Protein AF-A0AA41PUV8-F1 (afdb_monomer_lite)

pLDDT: mean 73.92, std 17.53, range [36.81, 91.38]

Organism: NCBI:txid2908204

Foldseek 3Di:
DDDDDPPVPVVQPPPPPPPVVVVVVLVVLQVVLQVQLCVVFVWRWHWDQDPNAIEIETEPTDDPVVSVVSSVVSLVPPSRVPVVVRVVVVRYHYDYDYDD

Radius of gyration: 15.93 Å; chains: 1; bounding box: 34×25×46 Å

Sequence (100 aa):
MSVGVDRLATHLEHAADGLGVFVVSRSVQAHRLAAQLSGVAGVEVTLRFRNKRWVLEWTDGPETPQMKQYIAAALNDDAFPDMRAHYEARLLITGHYVTG

Secondary structure (DSSP, 8-state):
----SSTTTGGGSSS-SSHHHHHHHHHHHHHHHHHHHHHHHTS-EEEEEETTEEEEEESSSS-HHHHHHHHHHHHTSTT-HHHHHHHHTT-EEEEE----

Structure (mmCIF, N/CA/C/O backbone):
data_AF-A0AA41PUV8-F1
#
_entry.id   AF-A0AA41PUV8-F1
#
loop_
_atom_site.group_PDB
_atom_site.id
_atom_site.type_symbol
_atom_site.label_atom_id
_atom_site.label_alt_id
_atom_site.label_comp_id
_atom_site.label_asym_id
_atom_site.label_entity_id
_atom_site.label_seq_id
_atom_site.pdbx_PDB_ins_code
_atom_site.Cartn_x
_atom_site.Cartn_y
_atom_site.Cartn_z
_atom_site.occupancy
_atom_site.B_iso_or_equiv
_atom_site.auth_seq_id
_atom_site.auth_comp_id
_atom_site.auth_asym_id
_atom_site.auth_atom_id
_atom_site.pdbx_PDB_model_num
ATOM 1 N N . MET A 1 1 ? -21.385 -4.201 -31.840 1.00 36.81 1 MET A N 1
ATOM 2 C CA . MET A 1 1 ? -20.088 -4.909 -31.883 1.00 36.81 1 MET A CA 1
ATOM 3 C C . MET A 1 1 ? -18.980 -3.875 -31.812 1.00 36.81 1 MET A C 1
ATOM 5 O O . MET A 1 1 ? -19.115 -2.811 -32.397 1.00 36.81 1 MET A O 1
ATOM 9 N N . SER A 1 2 ? -17.993 -4.158 -30.973 1.00 42.00 2 SER A N 1
ATOM 10 C CA . SER A 1 2 ? -17.129 -3.224 -30.252 1.00 42.00 2 SER A CA 1
ATOM 11 C C . SER A 1 2 ? -16.232 -2.339 -31.122 1.00 42.00 2 SER A C 1
ATOM 13 O O . SER A 1 2 ? -15.372 -2.835 -31.840 1.00 42.00 2 SER A O 1
ATOM 15 N N . VAL A 1 3 ? -16.369 -1.022 -30.964 1.00 45.84 3 VAL A N 1
ATOM 16 C CA . VAL A 1 3 ? -15.381 -0.016 -31.377 1.00 45.84 3 VAL A CA 1
ATOM 17 C C . VAL A 1 3 ? -14.885 0.617 -30.081 1.00 45.84 3 VAL A C 1
ATOM 19 O O . VAL A 1 3 ? -15.594 1.429 -29.495 1.00 45.84 3 VAL A O 1
ATOM 22 N N . GLY A 1 4 ? -13.738 0.185 -29.549 1.00 40.03 4 GLY A N 1
ATOM 23 C CA . GLY A 1 4 ? -13.294 0.735 -28.260 1.00 40.03 4 GLY A CA 1
ATOM 24 C C . GLY A 1 4 ? -12.078 0.126 -27.568 1.00 40.03 4 GLY A C 1
ATOM 25 O O . GLY A 1 4 ? -11.893 0.409 -26.393 1.00 40.03 4 GLY A O 1
ATOM 26 N N . VAL A 1 5 ? -11.257 -0.696 -28.233 1.00 46.12 5 VAL A N 1
ATOM 27 C CA . VAL A 1 5 ? -10.058 -1.301 -27.601 1.00 46.12 5 VAL A CA 1
ATOM 28 C C . VAL A 1 5 ? -8.771 -1.062 -28.408 1.00 46.12 5 VAL A C 1
ATOM 30 O O . VAL A 1 5 ? -7.703 -1.483 -28.000 1.00 46.12 5 VAL A O 1
ATOM 33 N N . ASP A 1 6 ? -8.820 -0.328 -29.523 1.00 44.88 6 ASP A N 1
ATOM 34 C CA . ASP A 1 6 ? -7.653 -0.233 -30.420 1.00 44.88 6 ASP A CA 1
ATOM 35 C C . ASP A 1 6 ? -6.815 1.049 -30.240 1.00 44.88 6 ASP A C 1
ATOM 37 O O . ASP A 1 6 ? -5.618 1.067 -30.494 1.00 44.88 6 ASP A O 1
ATOM 41 N N . ARG A 1 7 ? -7.393 2.138 -29.711 1.00 45.19 7 ARG A N 1
ATOM 42 C CA . ARG A 1 7 ? -6.692 3.440 -29.630 1.00 45.19 7 ARG A CA 1
ATOM 43 C C . ARG A 1 7 ? -5.912 3.716 -28.347 1.00 45.19 7 ARG A C 1
ATOM 45 O O . ARG A 1 7 ? -5.222 4.729 -28.278 1.00 45.19 7 ARG A O 1
ATOM 52 N N . LEU A 1 8 ? -5.989 2.836 -27.351 1.00 44.88 8 LEU A N 1
ATOM 53 C CA . LEU A 1 8 ? -5.212 2.975 -26.111 1.00 44.88 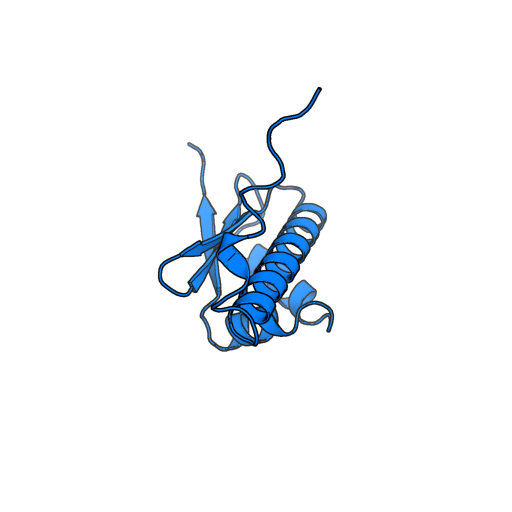8 LEU A CA 1
ATOM 54 C C . LEU A 1 8 ? -3.865 2.237 -26.167 1.00 44.88 8 LEU A C 1
ATOM 56 O O . LEU A 1 8 ? -2.974 2.557 -25.386 1.00 44.88 8 LEU A O 1
ATOM 60 N N . ALA A 1 9 ? -3.693 1.306 -27.111 1.00 42.12 9 ALA A N 1
ATOM 61 C CA . ALA A 1 9 ? -2.451 0.555 -27.286 1.00 42.12 9 ALA A CA 1
ATOM 62 C C . ALA A 1 9 ? -1.394 1.340 -28.088 1.00 42.12 9 ALA A C 1
ATOM 64 O O . ALA A 1 9 ? -0.221 1.341 -27.730 1.00 42.12 9 ALA A O 1
ATOM 65 N N . THR A 1 10 ? -1.799 2.093 -29.115 1.00 39.00 10 THR A N 1
ATOM 66 C CA . THR A 1 10 ? -0.852 2.703 -30.070 1.00 39.00 10 THR A CA 1
ATOM 67 C C . THR A 1 10 ? -0.082 3.917 -29.529 1.00 39.00 10 THR A C 1
ATOM 69 O O . THR A 1 10 ? 0.960 4.272 -30.070 1.00 39.00 10 THR A O 1
ATOM 72 N N . HIS A 1 11 ? -0.530 4.571 -28.450 1.00 42.69 11 HIS A N 1
ATOM 73 C CA . HIS A 1 11 ? 0.197 5.730 -27.896 1.00 42.69 11 HIS A CA 1
ATOM 74 C C . HIS A 1 11 ? 1.318 5.346 -26.913 1.00 42.69 11 HIS A C 1
ATOM 76 O O . HIS A 1 11 ? 2.056 6.213 -26.446 1.00 42.69 11 HIS A O 1
ATOM 82 N N . LEU A 1 12 ? 1.456 4.054 -26.603 1.00 45.28 12 LEU A N 1
ATOM 83 C CA . LEU A 1 12 ? 2.474 3.523 -25.699 1.00 45.28 12 LEU A CA 1
ATOM 84 C C . LEU A 1 12 ? 3.690 2.942 -26.432 1.00 45.28 12 LEU A C 1
ATOM 86 O O . LEU A 1 12 ? 4.621 2.521 -25.767 1.00 45.28 12 LEU A O 1
ATOM 90 N N . GLU A 1 13 ? 3.743 2.948 -27.766 1.00 39.84 13 GLU A N 1
ATOM 91 C CA . GLU A 1 13 ? 4.794 2.229 -28.509 1.00 39.84 13 GLU A CA 1
ATOM 92 C C . GLU A 1 13 ? 6.070 3.036 -28.812 1.00 39.84 13 GLU A C 1
ATOM 94 O O . GLU A 1 13 ? 6.999 2.492 -29.394 1.00 39.84 13 GLU A O 1
ATOM 99 N N . HIS A 1 14 ? 6.180 4.311 -28.415 1.00 39.69 14 HIS A N 1
ATOM 100 C CA . HIS A 1 14 ? 7.361 5.137 -28.756 1.00 39.69 14 HIS A CA 1
ATOM 101 C C . HIS A 1 14 ? 8.142 5.731 -27.568 1.00 39.69 14 HIS A C 1
ATOM 103 O O . HIS A 1 14 ? 9.107 6.463 -27.772 1.00 39.69 14 HIS A O 1
ATOM 109 N N . ALA A 1 15 ? 7.793 5.377 -26.326 1.00 43.25 15 ALA A N 1
ATOM 110 C CA . ALA A 1 15 ? 8.550 5.756 -25.117 1.00 43.25 15 ALA A CA 1
ATOM 111 C C . ALA A 1 15 ? 8.948 4.543 -24.241 1.00 43.25 15 ALA A C 1
ATOM 113 O O . ALA A 1 15 ? 9.348 4.699 -23.084 1.00 43.25 15 ALA A O 1
ATOM 114 N N . ALA A 1 16 ? 8.777 3.325 -24.764 1.00 44.88 16 ALA A N 1
ATOM 115 C CA . ALA A 1 16 ? 8.443 2.150 -23.960 1.00 44.88 16 ALA A CA 1
ATOM 116 C C . ALA A 1 16 ? 9.478 1.021 -23.894 1.00 44.88 16 ALA A C 1
ATOM 118 O O . ALA A 1 16 ? 9.124 -0.052 -23.424 1.00 44.88 16 ALA A O 1
ATOM 119 N N . ASP A 1 17 ? 10.744 1.236 -24.249 1.00 47.97 17 ASP A N 1
ATOM 120 C CA . ASP A 1 17 ? 11.714 0.129 -24.143 1.00 47.97 17 ASP A CA 1
ATOM 121 C C . ASP A 1 17 ? 12.251 -0.090 -22.709 1.00 47.97 17 ASP A C 1
ATOM 123 O O . ASP A 1 17 ? 12.759 -1.147 -22.364 1.00 47.97 17 ASP A O 1
ATOM 127 N N . GLY A 1 18 ? 12.050 0.878 -21.807 1.00 44.25 18 GLY A N 1
ATOM 128 C CA . GLY A 1 18 ? 12.368 0.708 -20.384 1.00 44.25 18 GLY A CA 1
ATOM 129 C C . GLY A 1 18 ? 11.294 1.289 -19.479 1.00 44.25 18 GLY A C 1
ATOM 130 O O . GLY A 1 18 ? 10.642 0.577 -18.718 1.00 44.25 18 GLY A O 1
ATOM 131 N N . LEU A 1 19 ? 11.054 2.597 -19.580 1.00 49.84 19 LEU A N 1
ATOM 132 C CA . LEU A 1 19 ? 10.146 3.321 -18.682 1.00 49.84 19 LEU A CA 1
ATOM 133 C C . LEU A 1 19 ? 8.713 2.760 -18.668 1.00 49.84 19 LEU A C 1
ATOM 135 O O . LEU A 1 19 ? 8.122 2.679 -17.592 1.00 49.84 19 LEU A O 1
ATOM 139 N N . GLY A 1 20 ? 8.177 2.324 -19.813 1.00 47.91 20 GLY A N 1
ATOM 140 C CA . GLY A 1 20 ? 6.844 1.713 -19.908 1.00 47.91 20 GLY A CA 1
ATOM 141 C C . GLY A 1 20 ? 6.735 0.389 -19.144 1.00 47.91 20 GLY A C 1
ATOM 142 O O . GLY A 1 20 ? 5.855 0.238 -18.298 1.00 47.91 20 GLY A O 1
ATOM 143 N N . VAL A 1 21 ? 7.678 -0.533 -19.359 1.00 54.78 21 VAL A N 1
ATOM 144 C CA . VAL A 1 21 ? 7.713 -1.844 -18.684 1.00 54.78 21 VAL A CA 1
ATOM 145 C C . VAL A 1 21 ? 7.909 -1.685 -17.174 1.00 54.78 21 VAL A C 1
ATOM 147 O O . VAL A 1 21 ? 7.196 -2.315 -16.391 1.00 54.78 21 VAL A O 1
ATOM 150 N N . PHE A 1 22 ? 8.797 -0.783 -16.740 1.00 54.12 22 PHE A N 1
ATOM 151 C CA . PHE A 1 22 ? 9.004 -0.516 -15.313 1.00 54.12 22 PHE A CA 1
ATOM 152 C C . PHE A 1 22 ? 7.771 0.116 -14.657 1.00 54.12 22 PHE A C 1
ATOM 154 O O . PHE A 1 22 ? 7.444 -0.216 -13.521 1.00 54.12 22 PHE A O 1
ATOM 161 N N . VAL A 1 23 ? 7.067 1.044 -15.317 1.00 60.12 23 VAL A N 1
ATOM 162 C CA . VAL A 1 23 ? 5.824 1.625 -14.768 1.00 60.12 23 VAL A CA 1
ATOM 163 C C . VAL A 1 23 ? 4.712 0.573 -14.682 1.00 60.12 23 VAL A C 1
ATOM 165 O O . VAL A 1 23 ? 4.047 0.494 -13.651 1.00 60.12 23 VAL A O 1
ATOM 168 N N . VAL A 1 24 ? 4.540 -0.271 -15.704 1.00 64.00 24 VAL A N 1
ATOM 169 C CA . VAL A 1 24 ? 3.508 -1.322 -15.709 1.00 64.00 24 VAL A CA 1
ATOM 170 C C . VAL A 1 24 ? 3.805 -2.397 -14.660 1.00 64.00 24 VAL A C 1
ATOM 172 O O . VAL A 1 24 ? 2.919 -2.725 -13.874 1.00 64.00 24 VAL A O 1
ATOM 175 N N . SER A 1 25 ? 5.049 -2.883 -14.567 1.00 68.56 25 SER A N 1
ATOM 176 C CA . SER A 1 25 ? 5.462 -3.861 -13.546 1.00 68.56 25 SER A CA 1
ATOM 177 C C . SER A 1 25 ? 5.217 -3.343 -12.124 1.00 68.56 25 SER A C 1
ATOM 179 O O . SER A 1 25 ? 4.615 -4.038 -11.301 1.00 68.56 25 SER A O 1
ATOM 181 N N . ARG A 1 26 ? 5.586 -2.083 -11.850 1.00 71.12 26 ARG A N 1
ATOM 182 C CA . ARG A 1 26 ? 5.360 -1.443 -10.544 1.00 71.12 26 ARG A CA 1
ATOM 183 C C . ARG A 1 26 ? 3.878 -1.323 -10.204 1.00 71.12 26 ARG A C 1
ATOM 185 O O . ARG A 1 26 ? 3.496 -1.635 -9.082 1.00 71.12 26 ARG A O 1
ATOM 192 N N . SER A 1 27 ? 3.039 -0.930 -11.161 1.00 78.75 27 SER A N 1
ATOM 193 C CA . SER A 1 27 ? 1.585 -0.863 -10.970 1.00 78.75 27 SER A CA 1
ATOM 194 C C . SER A 1 27 ? 0.951 -2.241 -10.745 1.00 78.75 27 SER A C 1
ATOM 196 O O . SER A 1 27 ? 0.032 -2.365 -9.937 1.00 78.75 27 SER A O 1
ATOM 198 N N . VAL A 1 28 ? 1.456 -3.292 -11.400 1.00 85.06 28 VAL A N 1
ATOM 199 C CA . VAL A 1 28 ? 0.986 -4.673 -11.188 1.00 85.06 28 VAL A CA 1
ATOM 200 C C . VAL A 1 28 ? 1.373 -5.183 -9.799 1.00 85.06 28 VAL A C 1
ATOM 202 O O . VAL A 1 28 ? 0.518 -5.724 -9.097 1.00 85.06 28 VAL A O 1
ATOM 205 N N . GLN A 1 29 ? 2.624 -4.987 -9.368 1.00 86.94 29 GLN A N 1
ATOM 206 C CA . GLN A 1 29 ? 3.057 -5.350 -8.013 1.00 86.94 29 GLN A CA 1
ATOM 207 C C . GLN A 1 29 ? 2.272 -4.574 -6.951 1.00 86.94 29 GLN A C 1
ATOM 209 O O . GLN A 1 29 ? 1.811 -5.169 -5.982 1.00 86.94 29 GLN A O 1
ATOM 214 N N . ALA A 1 30 ? 2.048 -3.276 -7.170 1.00 86.94 30 ALA A N 1
ATOM 215 C CA . ALA A 1 30 ? 1.238 -2.431 -6.302 1.00 86.94 30 ALA A CA 1
ATOM 216 C C . ALA A 1 30 ? -0.197 -2.955 -6.139 1.00 86.94 30 ALA A C 1
ATOM 218 O O . ALA A 1 30 ? -0.706 -3.034 -5.022 1.00 86.94 30 ALA A O 1
ATOM 219 N N . HIS A 1 31 ? -0.836 -3.351 -7.242 1.00 88.00 31 HIS A N 1
ATOM 220 C CA . HIS A 1 31 ? -2.187 -3.905 -7.215 1.00 88.00 31 HIS A CA 1
ATOM 221 C C . HIS A 1 31 ? -2.247 -5.254 -6.483 1.00 88.00 31 HIS A C 1
ATOM 223 O O . HIS A 1 31 ? -3.144 -5.480 -5.674 1.00 88.00 31 HIS A O 1
ATOM 229 N N . ARG A 1 32 ? -1.267 -6.136 -6.712 1.00 90.38 32 ARG A N 1
ATOM 230 C CA . ARG A 1 32 ? -1.178 -7.431 -6.019 1.00 90.38 32 ARG A CA 1
ATOM 231 C C . ARG A 1 32 ? -0.923 -7.270 -4.521 1.00 90.38 32 ARG A C 1
ATOM 233 O O . ARG A 1 32 ? -1.581 -7.935 -3.728 1.00 90.38 32 ARG A O 1
ATOM 240 N N . LEU A 1 33 ? -0.027 -6.359 -4.139 1.00 89.38 33 LEU A N 1
ATOM 241 C CA . LEU A 1 33 ? 0.237 -6.034 -2.739 1.00 89.38 33 LEU A CA 1
ATOM 242 C C . LEU A 1 33 ? -1.027 -5.495 -2.055 1.00 89.38 33 LEU A C 1
ATOM 244 O O . LEU A 1 33 ? -1.363 -5.931 -0.959 1.00 89.38 33 LEU A O 1
ATOM 248 N N . ALA A 1 34 ? -1.760 -4.593 -2.714 1.00 90.25 34 ALA A N 1
ATOM 249 C CA . ALA A 1 34 ? -3.029 -4.073 -2.209 1.00 90.25 34 ALA A CA 1
ATOM 250 C C . ALA A 1 34 ? -4.072 -5.185 -2.003 1.00 90.25 34 ALA A C 1
ATOM 252 O O . ALA A 1 34 ? -4.712 -5.241 -0.955 1.00 90.25 34 ALA A O 1
ATOM 2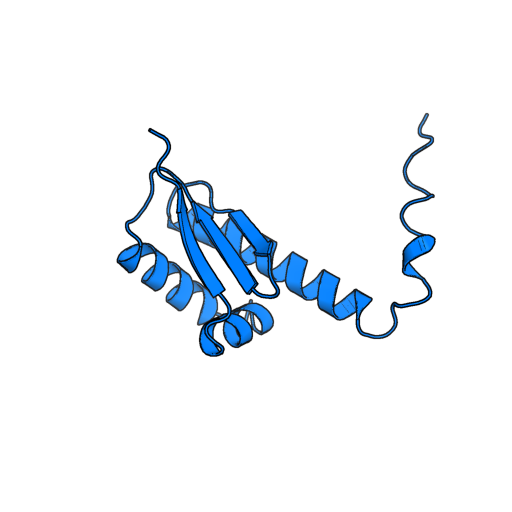53 N N . ALA A 1 35 ? -4.202 -6.110 -2.959 1.00 90.12 35 ALA A N 1
ATOM 254 C CA . ALA A 1 35 ? -5.111 -7.249 -2.849 1.00 90.12 35 ALA A CA 1
ATOM 255 C C . ALA A 1 35 ? -4.727 -8.192 -1.695 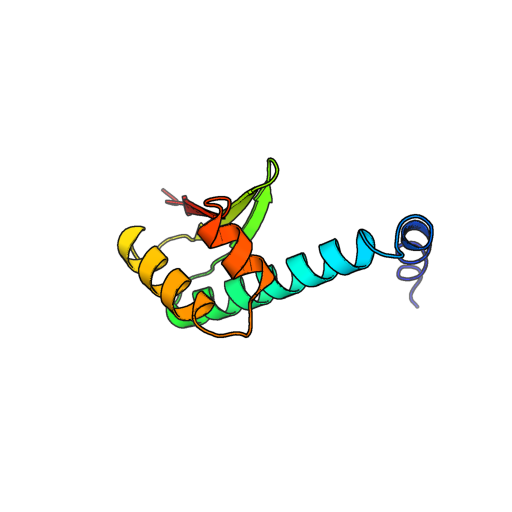1.00 90.12 35 ALA A C 1
ATOM 257 O O . ALA A 1 35 ? -5.589 -8.602 -0.919 1.00 90.12 35 ALA A O 1
ATOM 258 N N . GLN A 1 36 ? -3.434 -8.490 -1.535 1.00 91.38 36 GLN A N 1
ATOM 259 C CA . GLN A 1 36 ? -2.943 -9.314 -0.429 1.00 91.38 36 GLN A CA 1
ATOM 260 C C . GLN A 1 36 ? -3.205 -8.653 0.926 1.00 91.38 36 GLN A C 1
ATOM 262 O O . GLN A 1 36 ? -3.711 -9.302 1.840 1.00 91.38 36 GLN A O 1
ATOM 267 N N . LEU A 1 37 ? -2.902 -7.359 1.054 1.00 90.69 37 LEU A N 1
ATOM 268 C CA . LEU A 1 37 ? -3.150 -6.613 2.285 1.00 90.69 37 LEU A CA 1
ATOM 269 C C . LEU A 1 37 ? -4.640 -6.506 2.589 1.00 90.69 37 LEU A C 1
ATOM 271 O O . LEU A 1 37 ? -5.014 -6.632 3.750 1.00 90.69 37 LEU A O 1
ATOM 275 N N . SER A 1 38 ? -5.483 -6.361 1.566 1.00 90.19 38 SER A N 1
ATOM 276 C CA . SER A 1 38 ? -6.934 -6.378 1.748 1.00 90.19 38 SER A CA 1
ATOM 277 C C . SER A 1 38 ? -7.415 -7.713 2.318 1.00 90.19 38 SER A C 1
ATOM 279 O O . SER A 1 38 ? -8.203 -7.745 3.259 1.00 90.19 38 SER A O 1
ATOM 281 N N . GLY A 1 39 ? -6.884 -8.826 1.799 1.00 89.31 39 GLY A N 1
ATOM 282 C CA . GLY A 1 39 ? -7.204 -10.166 2.290 1.00 89.31 39 GLY A CA 1
ATOM 283 C C . GLY A 1 39 ? -6.750 -10.414 3.731 1.00 89.31 39 GLY A C 1
ATOM 284 O O . GLY A 1 39 ? -7.499 -10.993 4.512 1.00 89.31 39 GLY A O 1
ATOM 285 N N . VAL A 1 40 ? -5.549 -9.958 4.103 1.00 91.38 40 VAL A N 1
ATOM 286 C CA . VAL A 1 40 ? -5.001 -10.138 5.463 1.00 91.38 40 VAL A CA 1
ATOM 287 C C . VAL A 1 40 ? -5.670 -9.212 6.480 1.00 91.38 40 VAL A C 1
ATOM 289 O O . VAL A 1 40 ? -5.940 -9.630 7.603 1.00 91.38 40 VAL A O 1
ATOM 292 N N . ALA A 1 41 ? -5.927 -7.958 6.105 1.00 87.25 41 ALA A N 1
ATOM 293 C CA . ALA A 1 41 ? -6.507 -6.957 6.994 1.00 87.25 41 ALA A CA 1
ATOM 294 C C . ALA A 1 41 ? -8.040 -7.042 7.089 1.00 87.25 41 ALA A C 1
ATOM 296 O O . ALA A 1 41 ? -8.617 -6.439 7.989 1.00 87.25 41 ALA A O 1
ATOM 297 N N . GLY A 1 42 ? -8.696 -7.760 6.171 1.00 88.12 42 GLY A N 1
ATOM 298 C CA . GLY A 1 42 ? -10.155 -7.873 6.119 1.00 88.12 42 GLY A CA 1
ATOM 299 C C . GLY A 1 42 ? -10.867 -6.584 5.698 1.00 88.12 42 GLY A C 1
ATOM 300 O O . GLY A 1 42 ? -12.066 -6.455 5.926 1.00 88.12 42 GLY A O 1
ATOM 301 N N . VAL A 1 43 ? -10.145 -5.636 5.096 1.00 88.44 43 VAL A N 1
ATOM 302 C CA . VAL A 1 43 ? -10.661 -4.333 4.649 1.00 88.44 43 VAL A CA 1
ATOM 303 C C . VAL A 1 43 ? -10.178 -4.015 3.245 1.00 88.44 43 VAL A C 1
ATOM 305 O O . VAL A 1 43 ? -9.186 -4.572 2.789 1.00 88.44 43 VAL A O 1
ATOM 308 N N . GLU A 1 44 ? -10.843 -3.093 2.553 1.00 89.00 44 GLU A N 1
ATOM 309 C CA . GLU A 1 44 ? -10.348 -2.621 1.262 1.00 89.00 44 GLU A CA 1
ATOM 310 C C . GLU A 1 44 ? -9.077 -1.778 1.451 1.00 89.00 44 GLU A C 1
ATOM 312 O O . GLU A 1 44 ? -9.081 -0.745 2.125 1.00 89.00 44 GLU A O 1
ATOM 317 N N . VAL A 1 45 ? -7.983 -2.221 0.832 1.00 89.31 45 VAL A N 1
ATOM 318 C CA . VAL A 1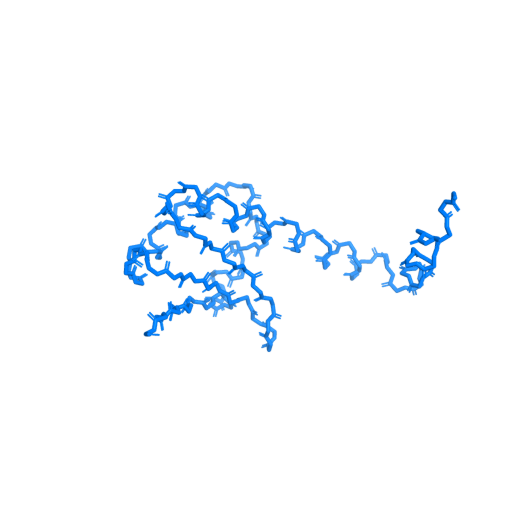 45 ? -6.709 -1.503 0.770 1.00 89.31 45 VAL A CA 1
ATOM 319 C C . VAL A 1 45 ? -6.470 -1.062 -0.667 1.00 89.31 45 VAL A C 1
ATOM 321 O O . VAL A 1 45 ? -6.470 -1.866 -1.596 1.00 89.31 45 VAL A O 1
ATOM 324 N N . THR A 1 46 ? -6.201 0.226 -0.855 1.00 87.31 46 THR A N 1
ATOM 325 C CA . THR A 1 46 ? -5.861 0.813 -2.152 1.00 87.31 46 THR A CA 1
ATOM 326 C C . THR A 1 46 ? -4.422 1.314 -2.145 1.00 87.31 46 THR A C 1
ATOM 328 O O . THR A 1 46 ? -3.997 1.991 -1.214 1.00 87.31 46 THR A O 1
ATOM 331 N N . LEU A 1 47 ? -3.671 1.046 -3.217 1.00 87.00 47 LEU A N 1
ATOM 332 C CA . LEU A 1 47 ? -2.327 1.594 -3.413 1.00 87.00 47 LEU A CA 1
ATOM 333 C C . LEU A 1 47 ? -2.316 2.583 -4.580 1.00 87.00 47 LEU A C 1
ATOM 335 O O . LEU A 1 47 ? -2.681 2.232 -5.702 1.00 87.00 47 LEU A O 1
ATOM 339 N N . ARG A 1 48 ? -1.895 3.827 -4.333 1.00 83.38 48 ARG A N 1
ATOM 340 C CA . ARG A 1 48 ? -1.865 4.896 -5.345 1.00 83.38 48 ARG A CA 1
ATOM 341 C C . ARG A 1 48 ? -0.497 5.545 -5.428 1.00 83.38 48 ARG A C 1
ATOM 343 O O . ARG A 1 48 ? 0.099 5.874 -4.410 1.00 83.38 48 ARG A O 1
ATOM 350 N N . PHE A 1 49 ? -0.020 5.816 -6.638 1.00 82.75 49 PHE A N 1
ATOM 351 C CA . PHE A 1 49 ? 1.194 6.604 -6.826 1.00 82.75 49 PHE A CA 1
ATOM 352 C C . PHE A 1 49 ? 0.848 8.097 -6.912 1.00 82.75 49 PHE A C 1
ATOM 354 O O . PHE A 1 49 ? 0.145 8.524 -7.826 1.00 82.75 49 PHE A O 1
ATOM 361 N N . ARG A 1 50 ? 1.320 8.906 -5.957 1.00 80.75 50 ARG A N 1
ATOM 362 C CA . ARG A 1 50 ? 1.104 10.363 -5.895 1.00 80.75 50 ARG A CA 1
ATOM 363 C C . ARG A 1 50 ? 2.387 11.064 -5.462 1.00 80.75 50 ARG A C 1
ATOM 365 O O . ARG A 1 50 ? 3.084 10.585 -4.578 1.00 80.75 50 ARG A O 1
ATOM 372 N N . ASN A 1 51 ? 2.710 12.211 -6.064 1.00 82.00 51 ASN A N 1
ATOM 373 C CA . ASN A 1 51 ? 3.887 13.019 -5.698 1.00 82.00 51 ASN A CA 1
ATOM 374 C C . ASN A 1 51 ? 5.202 12.213 -5.615 1.00 82.00 51 ASN A C 1
ATOM 376 O O . ASN A 1 51 ? 5.998 12.402 -4.697 1.00 82.00 51 ASN A O 1
ATOM 380 N N . LYS A 1 52 ? 5.426 11.302 -6.575 1.00 79.88 52 LYS A N 1
ATOM 381 C CA . LYS A 1 52 ? 6.584 10.386 -6.622 1.00 79.88 52 LYS A CA 1
ATOM 382 C C . LYS A 1 52 ? 6.674 9.402 -5.439 1.00 79.88 52 LYS A C 1
ATOM 384 O O . LYS A 1 52 ? 7.756 8.903 -5.139 1.00 79.88 52 LYS A O 1
ATOM 389 N N . ARG A 1 53 ? 5.559 9.131 -4.759 1.00 80.81 53 ARG A N 1
ATOM 390 C CA . ARG A 1 53 ? 5.463 8.224 -3.611 1.00 80.81 53 ARG A CA 1
ATOM 391 C C . ARG A 1 53 ? 4.285 7.279 -3.781 1.00 80.81 53 ARG A C 1
ATOM 393 O O . ARG A 1 53 ? 3.271 7.645 -4.372 1.00 80.81 53 ARG A O 1
ATOM 400 N N . TRP A 1 54 ? 4.415 6.072 -3.253 1.00 84.50 54 TRP A N 1
ATOM 401 C CA . TRP A 1 54 ? 3.287 5.161 -3.118 1.00 84.50 54 TRP A CA 1
ATOM 402 C C . TRP A 1 54 ? 2.546 5.503 -1.833 1.00 84.50 54 TRP A C 1
ATOM 404 O O . TRP A 1 54 ? 3.160 5.682 -0.787 1.00 84.50 54 TRP A O 1
ATOM 414 N N . VAL A 1 55 ? 1.233 5.639 -1.920 1.00 85.81 55 VAL A N 1
ATOM 415 C CA . VAL A 1 55 ? 0.350 5.937 -0.800 1.00 85.81 55 VAL A CA 1
ATOM 416 C C . VAL A 1 55 ? -0.606 4.769 -0.661 1.00 85.81 55 VAL A C 1
ATOM 418 O O . VAL A 1 55 ? -1.324 4.441 -1.605 1.00 85.81 55 VAL A O 1
ATOM 421 N N . LEU A 1 56 ? -0.559 4.125 0.497 1.00 87.38 56 LEU A N 1
ATOM 422 C CA . LEU A 1 56 ? -1.422 3.018 0.869 1.00 87.38 56 LEU A CA 1
ATOM 423 C C . LEU A 1 56 ? -2.582 3.568 1.685 1.00 87.38 56 LEU A C 1
ATOM 425 O O . LEU A 1 56 ? -2.342 4.148 2.735 1.00 87.38 56 LEU A O 1
ATOM 429 N N . GLU A 1 57 ? -3.802 3.422 1.189 1.00 87.25 57 GLU A N 1
ATOM 430 C CA . GLU A 1 57 ? -5.030 3.961 1.774 1.00 87.25 57 GLU A CA 1
ATOM 431 C C . GLU A 1 57 ? -5.942 2.801 2.195 1.00 87.25 57 GLU A C 1
ATOM 433 O O . GLU A 1 57 ? -6.121 1.860 1.422 1.00 87.25 57 GLU A O 1
ATOM 438 N N . TRP A 1 58 ? -6.505 2.848 3.402 1.00 88.62 58 TRP A N 1
ATOM 439 C CA . TRP A 1 58 ? -7.501 1.880 3.885 1.00 88.62 58 TRP A CA 1
ATOM 440 C C . TRP A 1 58 ? -8.472 2.543 4.866 1.00 88.62 58 TRP A C 1
ATOM 442 O O . TRP A 1 58 ? -8.128 3.569 5.461 1.00 88.62 58 TRP A O 1
ATOM 452 N N . THR A 1 59 ? -9.649 1.939 5.036 1.00 83.69 59 THR A N 1
ATOM 453 C CA . THR A 1 59 ? -10.756 2.461 5.858 1.00 83.69 59 THR A CA 1
ATOM 454 C C . THR A 1 59 ? -11.251 1.391 6.831 1.00 83.69 59 THR A C 1
ATOM 456 O O . THR A 1 59 ? -11.200 0.210 6.489 1.00 83.69 59 THR A O 1
ATOM 459 N N . ASP A 1 60 ? -11.711 1.797 8.021 1.00 78.31 60 ASP A N 1
ATOM 460 C CA . ASP A 1 60 ? -12.366 0.935 9.027 1.00 78.31 60 ASP A CA 1
ATOM 461 C C . ASP A 1 60 ? -11.603 -0.366 9.338 1.00 78.31 60 ASP A C 1
ATOM 463 O O . ASP A 1 60 ? -12.174 -1.444 9.489 1.00 78.31 60 ASP A O 1
ATOM 467 N N . GLY A 1 61 ? -10.274 -0.267 9.403 1.00 78.31 61 GLY A N 1
ATOM 468 C CA . GLY A 1 61 ? -9.379 -1.416 9.483 1.00 78.31 61 GLY A CA 1
ATOM 469 C C . GLY A 1 61 ? -8.374 -1.352 10.629 1.00 78.31 61 GLY A C 1
ATOM 470 O O . GLY A 1 61 ? -8.566 -0.620 11.599 1.00 78.31 61 GLY A O 1
ATOM 471 N N . PRO A 1 62 ? -7.279 -2.126 10.535 1.00 83.00 62 PRO A N 1
ATOM 472 C CA . PRO A 1 62 ? -6.248 -2.146 11.565 1.00 83.00 62 PRO A CA 1
ATOM 473 C C . PRO A 1 62 ? -5.619 -0.760 11.740 1.00 83.00 62 PRO A C 1
ATOM 475 O O . PRO A 1 62 ? -5.464 0.003 10.779 1.00 83.00 62 PRO A O 1
ATOM 478 N N . GLU A 1 63 ? -5.185 -0.451 12.960 1.00 85.81 63 GLU A N 1
ATOM 479 C CA . GLU A 1 63 ? -4.458 0.788 13.223 1.00 85.81 63 GLU A CA 1
ATOM 480 C C . GLU A 1 63 ? -3.153 0.842 12.412 1.00 85.81 63 GLU A C 1
ATOM 482 O O . GLU A 1 63 ? -2.561 -0.178 12.046 1.00 85.81 63 GLU A O 1
ATOM 487 N N . THR A 1 64 ? -2.642 2.053 12.171 1.00 84.69 64 THR A N 1
ATOM 488 C CA . THR A 1 64 ? -1.403 2.262 11.395 1.00 84.69 64 THR A CA 1
ATOM 489 C C . THR A 1 64 ? -0.224 1.375 11.840 1.00 84.69 64 THR A C 1
ATOM 491 O O . THR A 1 64 ? 0.465 0.847 10.963 1.00 84.69 64 THR A O 1
ATOM 494 N N . PRO A 1 65 ? 0.055 1.165 13.146 1.00 86.38 65 PRO A N 1
ATOM 495 C CA . PRO A 1 65 ? 1.126 0.264 13.576 1.00 86.38 65 PRO A CA 1
ATOM 496 C C . PRO A 1 65 ? 0.912 -1.188 13.136 1.00 86.38 65 PRO A C 1
ATOM 498 O O . PRO A 1 65 ? 1.858 -1.835 12.694 1.00 86.38 65 PRO A O 1
ATOM 501 N N . GLN A 1 66 ? -0.322 -1.683 13.208 1.00 87.75 66 GLN A N 1
ATOM 502 C CA . GLN A 1 66 ? -0.677 -3.043 12.811 1.00 87.75 66 GLN A CA 1
ATOM 503 C C . GLN A 1 66 ? -0.631 -3.202 11.284 1.00 87.75 66 GLN A C 1
ATOM 505 O O . GLN A 1 66 ? -0.042 -4.157 10.783 1.00 87.75 66 GLN A O 1
ATOM 510 N N . MET A 1 67 ? -1.120 -2.215 10.524 1.00 87.81 67 MET A N 1
ATOM 511 C CA . MET A 1 67 ? -0.992 -2.216 9.062 1.00 87.81 67 MET A CA 1
ATOM 512 C C . MET A 1 67 ? 0.478 -2.235 8.612 1.00 87.81 67 MET A C 1
ATOM 514 O O . MET A 1 67 ? 0.837 -2.941 7.672 1.00 87.81 67 MET A O 1
ATOM 518 N N . LYS A 1 68 ? 1.371 -1.525 9.314 1.00 86.81 68 LYS A N 1
ATOM 519 C CA . LYS A 1 68 ? 2.818 -1.585 9.038 1.00 86.81 68 LYS A CA 1
ATOM 520 C C . LYS A 1 68 ? 3.401 -2.983 9.230 1.00 86.81 68 LYS A C 1
ATOM 522 O O . LYS A 1 68 ? 4.291 -3.361 8.473 1.00 86.81 68 LYS A O 1
ATOM 527 N N . GLN A 1 69 ? 2.906 -3.750 10.201 1.00 89.75 69 GLN A N 1
ATOM 528 C CA . GLN A 1 69 ? 3.322 -5.142 10.382 1.00 89.75 69 GLN A CA 1
ATOM 529 C C . GLN A 1 69 ? 2.866 -6.011 9.206 1.00 89.75 69 GLN A C 1
ATOM 531 O O . GLN A 1 69 ? 3.665 -6.790 8.695 1.00 89.75 69 GLN A O 1
ATOM 536 N N . TYR A 1 70 ? 1.633 -5.830 8.720 1.00 89.81 70 TYR A N 1
ATOM 537 C CA . TYR A 1 70 ? 1.135 -6.543 7.537 1.00 89.81 70 TYR A CA 1
ATOM 538 C C . TYR A 1 70 ? 1.923 -6.206 6.273 1.00 89.81 70 TYR A C 1
ATOM 540 O O . TYR A 1 70 ? 2.282 -7.106 5.518 1.00 89.81 70 TYR A O 1
ATOM 548 N N . ILE A 1 71 ? 2.264 -4.931 6.075 1.00 88.38 71 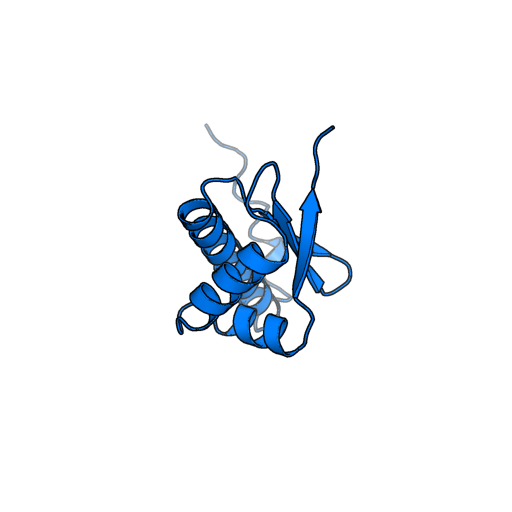ILE A N 1
ATOM 549 C CA . ILE A 1 71 ? 3.113 -4.489 4.963 1.00 88.38 71 ILE A CA 1
ATOM 550 C C . ILE A 1 71 ? 4.501 -5.123 5.064 1.00 88.38 71 ILE A C 1
ATOM 552 O O . ILE A 1 71 ? 4.977 -5.691 4.089 1.00 88.38 71 ILE A O 1
ATOM 556 N N . ALA A 1 72 ? 5.144 -5.064 6.233 1.00 87.25 72 ALA A N 1
ATOM 557 C CA . ALA A 1 72 ? 6.468 -5.651 6.425 1.00 87.25 72 ALA A CA 1
ATOM 558 C C . ALA A 1 72 ? 6.462 -7.171 6.190 1.00 87.25 72 ALA A C 1
ATOM 560 O O . ALA A 1 72 ? 7.368 -7.693 5.546 1.00 87.25 72 ALA A O 1
ATOM 561 N N . ALA A 1 73 ? 5.424 -7.872 6.653 1.00 88.88 73 ALA A N 1
ATOM 562 C CA . ALA A 1 73 ? 5.254 -9.298 6.403 1.00 88.88 73 ALA A CA 1
ATOM 563 C C . ALA A 1 73 ? 5.049 -9.602 4.909 1.00 88.88 73 ALA A C 1
ATOM 565 O O . ALA A 1 73 ? 5.682 -10.515 4.390 1.00 88.88 73 ALA A O 1
ATOM 566 N N . ALA A 1 74 ? 4.223 -8.820 4.206 1.00 87.88 74 ALA A N 1
ATOM 567 C CA . ALA A 1 74 ? 3.984 -8.998 2.775 1.00 87.88 74 ALA A CA 1
ATOM 568 C C . ALA A 1 74 ? 5.231 -8.695 1.928 1.00 87.88 74 ALA A C 1
ATOM 570 O O . ALA A 1 74 ? 5.491 -9.391 0.957 1.00 87.88 74 ALA A O 1
ATOM 571 N N . LEU A 1 75 ? 6.018 -7.684 2.304 1.00 86.31 75 LEU A N 1
ATOM 572 C CA . LEU A 1 75 ? 7.238 -7.290 1.589 1.00 86.31 75 LEU A CA 1
ATOM 573 C C . LEU A 1 75 ? 8.460 -8.161 1.912 1.00 86.31 75 LEU A C 1
ATOM 575 O O . LEU A 1 75 ? 9.456 -8.079 1.196 1.00 86.31 75 LEU A O 1
ATOM 579 N N . ASN A 1 76 ? 8.404 -8.974 2.970 1.00 83.44 76 ASN A N 1
ATOM 580 C CA . ASN A 1 76 ? 9.397 -10.024 3.207 1.00 83.44 76 ASN A CA 1
ATOM 581 C C . ASN A 1 76 ? 9.273 -11.173 2.200 1.00 83.44 76 ASN A C 1
ATOM 583 O O . ASN A 1 76 ? 10.238 -11.907 2.007 1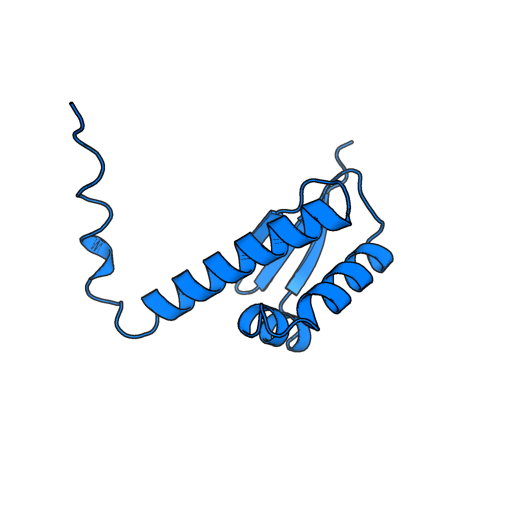.00 83.44 76 ASN A O 1
ATOM 587 N N . ASP A 1 77 ? 8.115 -11.322 1.557 1.00 75.81 77 ASP A N 1
ATOM 588 C CA . ASP A 1 77 ? 7.944 -12.240 0.440 1.00 75.81 77 ASP A CA 1
ATOM 589 C C . ASP A 1 77 ? 8.642 -11.656 -0.805 1.00 75.81 77 ASP A C 1
ATOM 591 O O . ASP A 1 77 ? 8.414 -10.500 -1.177 1.00 75.81 77 ASP A O 1
ATOM 595 N N . ASP A 1 78 ? 9.504 -12.432 -1.472 1.00 75.38 78 ASP A N 1
ATOM 596 C CA . ASP A 1 78 ? 10.238 -11.983 -2.672 1.00 75.38 78 ASP A CA 1
ATOM 597 C C . ASP A 1 78 ? 9.321 -11.719 -3.892 1.00 75.38 78 ASP A C 1
ATOM 599 O O . ASP A 1 78 ? 9.797 -11.382 -4.977 1.00 75.38 78 ASP A O 1
ATOM 603 N N . ALA A 1 79 ? 7.996 -11.805 -3.726 1.00 80.38 79 ALA A N 1
ATOM 604 C CA . ALA A 1 79 ? 6.996 -11.472 -4.735 1.00 80.38 79 ALA A CA 1
ATOM 605 C C . ALA A 1 79 ? 6.888 -9.969 -5.076 1.00 80.38 79 ALA A C 1
ATOM 607 O O . ALA A 1 79 ? 6.321 -9.636 -6.124 1.00 80.38 79 ALA A O 1
ATOM 608 N N . PHE A 1 80 ? 7.408 -9.057 -4.239 1.00 85.19 80 PHE A N 1
ATOM 609 C CA . PHE A 1 80 ? 7.238 -7.600 -4.421 1.00 85.19 80 PHE A CA 1
ATOM 610 C C . PHE A 1 80 ? 8.545 -6.785 -4.352 1.00 85.19 80 PHE A C 1
ATOM 612 O O . PHE A 1 80 ? 8.641 -5.837 -3.562 1.00 85.19 80 PHE A O 1
ATOM 619 N N . PRO A 1 81 ? 9.566 -7.096 -5.171 1.00 84.12 81 PRO A N 1
ATOM 620 C CA . PRO A 1 81 ? 10.886 -6.475 -5.069 1.00 84.12 81 PRO A CA 1
ATOM 621 C C . PRO A 1 81 ? 10.868 -4.950 -5.272 1.00 84.12 81 PRO A C 1
ATOM 623 O O . PRO A 1 81 ? 11.550 -4.236 -4.535 1.00 84.12 81 PRO A O 1
ATOM 626 N N . ASP A 1 82 ? 10.061 -4.423 -6.203 1.00 83.25 82 ASP A N 1
ATOM 627 C CA . ASP A 1 82 ? 9.953 -2.972 -6.413 1.00 83.25 82 ASP A CA 1
ATOM 628 C C . ASP A 1 82 ? 9.274 -2.284 -5.223 1.00 83.25 82 ASP A C 1
ATOM 630 O O . ASP A 1 82 ? 9.686 -1.202 -4.798 1.00 83.25 82 ASP A O 1
ATOM 634 N N . MET A 1 83 ? 8.228 -2.900 -4.664 1.00 85.50 83 MET A N 1
ATOM 635 C CA . MET A 1 83 ? 7.522 -2.329 -3.513 1.00 85.50 83 MET A CA 1
ATOM 636 C C . MET A 1 83 ? 8.387 -2.370 -2.252 1.00 85.50 83 MET A C 1
ATOM 638 O O . MET A 1 83 ? 8.378 -1.403 -1.490 1.00 85.50 83 MET A O 1
ATOM 642 N N . ARG A 1 84 ? 9.185 -3.431 -2.070 1.00 85.62 84 ARG A N 1
ATOM 643 C CA . ARG A 1 84 ? 10.183 -3.541 -0.998 1.00 85.62 84 ARG A CA 1
ATOM 644 C C . ARG A 1 84 ? 11.205 -2.412 -1.095 1.00 85.62 84 ARG A C 1
ATOM 646 O O . ARG A 1 84 ? 11.355 -1.658 -0.137 1.00 85.62 84 ARG A O 1
ATOM 653 N N . ALA A 1 85 ? 11.790 -2.202 -2.275 1.00 84.50 85 ALA A N 1
ATOM 654 C CA . ALA A 1 85 ? 12.739 -1.112 -2.500 1.00 84.50 85 ALA A CA 1
ATOM 655 C C . ALA A 1 85 ? 12.125 0.271 -2.198 1.00 84.50 85 ALA A C 1
ATOM 657 O O . ALA A 1 85 ? 12.754 1.124 -1.567 1.00 84.50 85 ALA A O 1
ATOM 658 N N . HIS A 1 86 ? 10.867 0.505 -2.594 1.00 81.94 86 HIS A N 1
ATOM 659 C CA . HIS A 1 86 ? 10.154 1.744 -2.267 1.00 81.94 86 HIS A CA 1
ATOM 660 C C . HIS A 1 86 ? 9.860 1.897 -0.766 1.00 81.94 86 HIS A C 1
ATOM 662 O O . HIS A 1 86 ? 9.908 3.017 -0.247 1.00 81.94 86 HIS A O 1
ATOM 668 N N . TYR A 1 87 ? 9.555 0.805 -0.066 1.00 81.81 87 TYR A N 1
ATOM 669 C CA . TYR A 1 87 ? 9.328 0.806 1.376 1.00 81.81 87 TYR A CA 1
ATOM 670 C C . TYR A 1 87 ? 10.607 1.136 2.153 1.00 81.81 87 TYR A C 1
ATOM 672 O O . TYR A 1 87 ? 10.592 2.034 2.996 1.00 81.81 87 TYR A O 1
ATOM 680 N N . GLU A 1 88 ? 11.729 0.504 1.807 1.00 83.12 88 GLU A N 1
ATOM 681 C CA . GLU A 1 88 ? 13.046 0.755 2.410 1.00 83.12 88 GLU A CA 1
ATOM 682 C C . GLU A 1 88 ? 13.533 2.187 2.155 1.00 83.12 88 GLU A C 1
ATOM 684 O O . GLU A 1 88 ? 14.043 2.854 3.056 1.00 83.12 88 GLU A O 1
ATOM 689 N N . ALA A 1 89 ? 13.273 2.716 0.956 1.00 79.19 89 ALA A N 1
ATOM 690 C CA . ALA A 1 89 ? 13.534 4.112 0.613 1.00 79.19 89 ALA A CA 1
ATOM 691 C C . ALA A 1 89 ? 12.584 5.112 1.309 1.00 79.19 89 ALA A C 1
ATOM 693 O O . ALA A 1 89 ? 12.692 6.320 1.088 1.00 79.19 89 ALA A O 1
ATOM 694 N N . ARG A 1 90 ? 11.640 4.639 2.141 1.00 78.56 90 ARG A N 1
ATOM 695 C CA . ARG A 1 90 ? 10.615 5.446 2.835 1.00 78.56 90 ARG A CA 1
ATOM 696 C C . ARG A 1 90 ? 9.729 6.236 1.862 1.00 78.56 90 ARG A C 1
ATOM 698 O O . ARG A 1 90 ? 9.222 7.310 2.186 1.00 78.56 90 ARG A O 1
ATOM 705 N N . LEU A 1 91 ? 9.547 5.698 0.656 1.00 76.31 91 LEU A N 1
ATOM 706 C CA . LEU A 1 91 ? 8.692 6.245 -0.400 1.00 76.31 91 LEU A CA 1
ATOM 707 C C . LEU A 1 91 ? 7.289 5.630 -0.396 1.00 76.31 91 LEU A C 1
ATOM 709 O O . LEU A 1 91 ? 6.439 6.081 -1.164 1.00 76.31 91 LEU A O 1
ATOM 713 N N . LEU A 1 92 ? 7.048 4.630 0.456 1.00 78.75 92 LEU A N 1
ATOM 714 C CA . LEU A 1 92 ? 5.721 4.114 0.762 1.00 78.75 92 LEU A CA 1
ATOM 715 C C . LEU A 1 92 ? 5.166 4.824 2.005 1.00 78.75 92 LEU A C 1
ATOM 717 O O . LEU A 1 92 ? 5.708 4.701 3.103 1.00 78.75 92 LEU A O 1
ATOM 721 N N . ILE A 1 93 ? 4.088 5.578 1.827 1.00 77.38 93 ILE A N 1
ATOM 722 C CA . ILE A 1 93 ? 3.366 6.283 2.886 1.00 77.38 93 ILE A CA 1
ATOM 723 C C . ILE A 1 93 ? 2.098 5.499 3.209 1.00 77.38 93 ILE A C 1
ATOM 725 O O . ILE A 1 93 ? 1.328 5.171 2.314 1.00 77.38 93 ILE A O 1
ATOM 729 N N . THR A 1 94 ? 1.850 5.251 4.491 1.00 78.94 94 THR A N 1
ATOM 730 C CA . THR A 1 94 ? 0.579 4.706 4.979 1.00 78.94 94 THR A CA 1
ATOM 731 C C . THR A 1 94 ? -0.381 5.848 5.314 1.00 78.94 94 THR A C 1
ATOM 733 O O . THR A 1 94 ? -0.060 6.677 6.166 1.00 78.94 94 THR A O 1
ATOM 736 N N . GLY A 1 95 ? -1.534 5.895 4.658 1.00 71.19 95 GLY A N 1
ATOM 737 C CA . GLY A 1 95 ? -2.649 6.791 4.941 1.00 71.19 95 GLY A CA 1
ATOM 738 C C . GLY A 1 95 ? -3.843 6.006 5.479 1.00 71.19 95 GLY A C 1
ATOM 739 O O . GLY A 1 95 ? -4.370 5.134 4.803 1.00 71.19 95 GLY A O 1
ATOM 740 N N . HIS A 1 96 ? -4.282 6.326 6.691 1.00 75.00 96 HIS A N 1
ATOM 741 C CA . HIS A 1 96 ? -5.530 5.802 7.237 1.00 75.00 96 HIS A CA 1
ATOM 742 C C . HIS A 1 96 ? -6.660 6.768 6.875 1.00 75.00 96 HIS A C 1
ATOM 744 O O . HIS A 1 96 ? -6.600 7.941 7.252 1.00 75.00 96 HIS A O 1
ATOM 750 N N . TYR A 1 97 ? -7.651 6.305 6.115 1.00 64.56 97 TYR A N 1
ATOM 751 C CA . TYR A 1 97 ? -8.826 7.094 5.768 1.00 64.56 97 TYR A CA 1
ATOM 752 C C . TYR A 1 97 ? -9.927 6.768 6.780 1.00 64.56 97 TYR A C 1
ATOM 754 O O . TYR A 1 97 ? -10.502 5.688 6.752 1.00 64.56 97 TYR A O 1
ATOM 762 N N . VAL A 1 98 ? -10.195 7.681 7.715 1.00 58.09 98 VAL A N 1
ATOM 763 C CA . VAL A 1 98 ? -11.342 7.550 8.623 1.00 58.09 98 VAL A CA 1
ATOM 764 C C . VAL A 1 98 ? -12.540 8.151 7.901 1.00 58.09 98 VAL A C 1
ATOM 766 O O . VAL A 1 98 ? -12.620 9.374 7.773 1.00 58.09 98 VAL A O 1
ATOM 769 N N . THR A 1 99 ? -13.444 7.324 7.381 1.00 54.62 99 THR A N 1
ATOM 770 C CA . THR A 1 99 ? -14.770 7.820 7.001 1.00 54.62 99 THR A CA 1
ATOM 771 C C . THR A 1 99 ? -15.529 8.130 8.285 1.00 54.62 99 THR A C 1
ATOM 773 O O . THR A 1 99 ? -15.849 7.222 9.046 1.00 54.62 99 THR A O 1
ATOM 776 N N . GLY A 1 100 ? -15.724 9.421 8.558 1.00 45.19 100 GLY A N 1
ATOM 777 C CA . GLY A 1 100 ? -16.682 9.904 9.555 1.00 45.19 100 GLY A CA 1
ATOM 778 C C . GLY A 1 100 ? -18.085 9.992 8.981 1.00 45.19 100 GLY A C 1
ATOM 779 O O . GLY A 1 100 ? -18.197 10.173 7.745 1.00 45.19 100 GLY A O 1
#